Protein AF-A0A8S2YHB7-F1 (afdb_monomer)

Secondary structure (DSSP, 8-state):
--HHHHHHHHHHHHHHHHTTTTT-S---TTTT----TTPEEEEET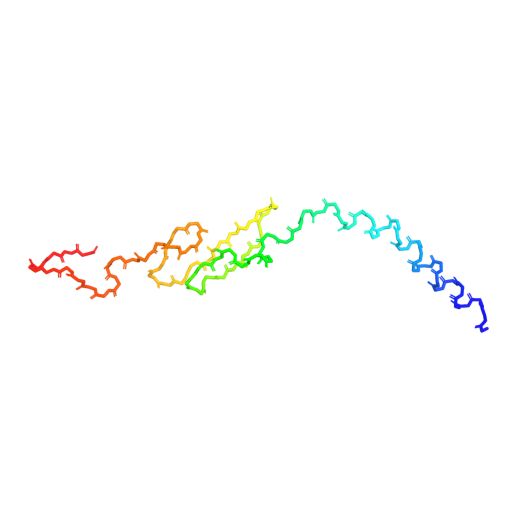TEEEEEPPTTEESTTS-EE-TTTT----TT---

Radius of gyration: 24.09 Å; Cα contacts (8 Å, |Δi|>4): 83; chains: 1; bounding box: 37×32×74 Å

Sequence (78 aa):
MVNDVKIVSILFFAKRLHDLIVILQLGDPCASQPCMNQGSCMRENGSFLCACPPGYSGSRCEIQDPCQNNPCMNGATC

Nearest PDB structures (foldseek):
  4z6a-assembly1_L  TM=9.128E-01  e=2.210E-04  Homo sapiens
  2b7d-assembly1_L  TM=9.072E-01  e=2.370E-04  Homo sapiens
  2puq-assembly1_L  TM=9.128E-01  e=2.541E-04  Homo sapiens
  4cud-assembly1_A  TM=7.585E-01  e=1.102E-04  Homo sapiens
  4d0f-assembly1_A-2  TM=7.625E-01  e=1.673E-04  Homo sapiens

Solvent-accessible surface area (backbone atoms only — not comparable to full-atom values): 4777 Å² total; per-residue (Å²): 129,69,64,60,58,51,50,50,49,47,50,60,56,57,39,55,63,57,57,59,62,67,62,76,67,68,76,67,58,51,76,77,59,67,33,33,84,83,20,47,66,41,82,46,99,89,38,61,43,37,52,46,45,93,53,36,35,65,82,31,19,74,40,67,45,78,54,71,78,63,73,61,62,96,85,51,83,126

Organism: NCBI:txid392030

Structure (mmCIF, N/CA/C/O backbone):
data_AF-A0A8S2YHB7-F1
#
_entry.id   AF-A0A8S2YHB7-F1
#
loop_
_atom_site.group_PDB
_atom_site.id
_atom_site.type_symbol
_atom_site.label_atom_id
_atom_site.label_alt_id
_atom_site.label_comp_id
_atom_site.label_asym_id
_atom_site.label_entity_id
_atom_site.label_seq_id
_atom_site.pdbx_PDB_ins_code
_atom_site.Cartn_x
_atom_site.Cartn_y
_atom_site.Cartn_z
_atom_site.occupancy
_atom_site.B_iso_or_equiv
_atom_site.auth_seq_id
_atom_site.auth_comp_id
_atom_site.auth_asym_id
_atom_site.auth_atom_id
_atom_site.pdbx_PDB_model_num
ATOM 1 N N . MET A 1 1 ? 16.877 -28.459 -44.845 1.00 48.91 1 MET A N 1
ATOM 2 C CA . MET A 1 1 ? 17.132 -28.664 -43.399 1.00 48.91 1 MET A CA 1
ATOM 3 C C . MET A 1 1 ? 18.125 -27.669 -42.779 1.00 48.91 1 MET A C 1
ATOM 5 O O . MET A 1 1 ? 18.182 -27.601 -41.564 1.00 48.91 1 MET A O 1
ATOM 9 N N . VAL A 1 2 ? 18.905 -26.891 -43.554 1.00 44.78 2 VAL A N 1
ATOM 10 C CA . VAL A 1 2 ? 19.856 -25.890 -42.999 1.00 44.78 2 VAL A CA 1
ATOM 11 C C . VAL A 1 2 ? 19.353 -24.439 -43.156 1.00 44.78 2 VAL A C 1
ATOM 13 O O . VAL A 1 2 ? 19.835 -23.537 -42.477 1.00 44.78 2 VAL A O 1
ATOM 16 N N . ASN A 1 3 ? 18.332 -24.211 -43.996 1.00 47.09 3 ASN A N 1
ATOM 17 C CA . ASN A 1 3 ? 17.729 -22.887 -44.207 1.00 47.09 3 ASN A CA 1
ATOM 18 C C . ASN A 1 3 ? 16.645 -22.530 -4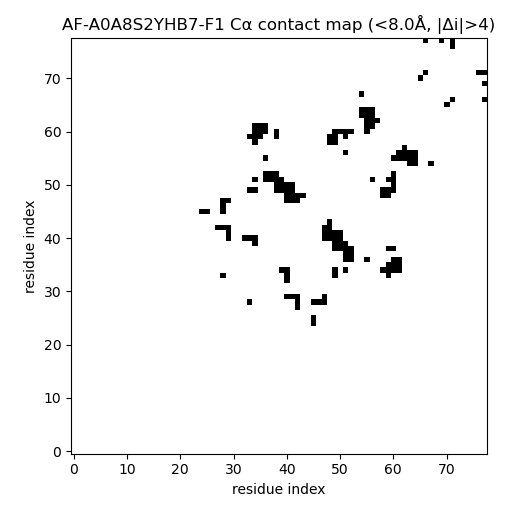3.177 1.00 47.09 3 ASN A C 1
ATOM 20 O O . ASN A 1 3 ? 16.497 -21.353 -42.874 1.00 47.09 3 ASN A O 1
ATOM 24 N N . ASP A 1 4 ? 15.965 -23.508 -42.572 1.00 54.53 4 ASP A N 1
ATOM 25 C CA . ASP A 1 4 ? 15.039 -23.262 -41.457 1.00 54.53 4 ASP A CA 1
ATOM 26 C C . ASP A 1 4 ? 15.773 -22.815 -40.192 1.00 54.53 4 ASP A C 1
ATOM 28 O O . ASP A 1 4 ? 15.360 -21.865 -39.543 1.00 54.53 4 ASP A O 1
ATOM 32 N N . VAL A 1 5 ? 16.920 -23.426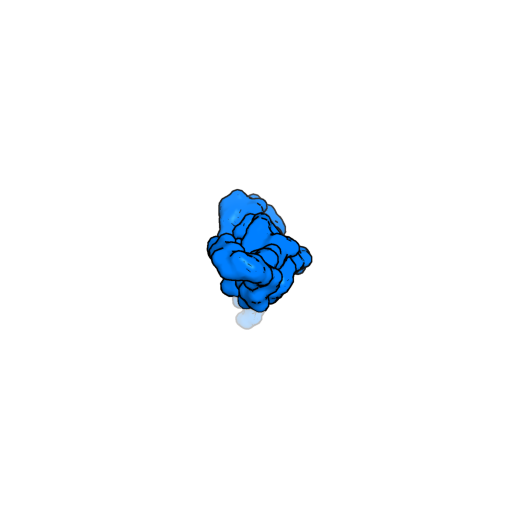 -39.872 1.00 51.28 5 VAL A N 1
ATOM 33 C CA . VAL A 1 5 ? 17.694 -23.079 -38.667 1.00 51.28 5 VAL A CA 1
ATOM 34 C C . VAL A 1 5 ? 18.254 -21.658 -38.763 1.00 51.28 5 VAL A C 1
ATOM 36 O O . VAL A 1 5 ? 18.203 -20.915 -37.789 1.00 51.28 5 VAL A O 1
ATOM 39 N N . LYS A 1 6 ? 18.714 -21.234 -39.949 1.00 54.03 6 LYS A N 1
ATOM 40 C CA . LYS A 1 6 ? 19.198 -19.862 -40.175 1.00 54.03 6 LYS A CA 1
ATOM 41 C C . LYS A 1 6 ? 18.066 -18.837 -40.130 1.00 54.03 6 LYS A C 1
ATOM 43 O O . LYS A 1 6 ? 18.255 -17.792 -39.523 1.00 54.03 6 LYS A O 1
ATOM 48 N N . ILE A 1 7 ? 16.901 -19.131 -40.714 1.00 55.62 7 ILE A N 1
ATOM 49 C CA . ILE A 1 7 ? 15.718 -18.254 -40.657 1.00 55.62 7 ILE A CA 1
ATOM 50 C C . ILE A 1 7 ? 15.188 -18.147 -39.227 1.00 55.62 7 ILE A C 1
ATOM 52 O O . ILE A 1 7 ? 14.910 -17.041 -38.778 1.00 55.62 7 ILE A O 1
ATOM 56 N N . VAL A 1 8 ? 15.116 -19.255 -38.485 1.00 54.78 8 VAL A N 1
ATOM 57 C CA . VAL A 1 8 ? 14.739 -19.256 -37.066 1.00 54.78 8 VAL A CA 1
ATOM 58 C C . VAL A 1 8 ? 15.746 -18.429 -36.271 1.00 54.78 8 VAL A C 1
ATOM 60 O O . VAL A 1 8 ? 15.333 -17.499 -35.591 1.00 54.78 8 VAL A O 1
ATOM 63 N N . SER A 1 9 ? 17.057 -18.643 -36.427 1.00 55.31 9 SER A N 1
ATOM 64 C CA . SER A 1 9 ? 18.074 -17.795 -35.792 1.00 55.31 9 SER A CA 1
ATOM 65 C C . SER A 1 9 ? 17.933 -16.318 -36.175 1.00 55.31 9 SER A C 1
ATOM 67 O O . SER A 1 9 ? 17.973 -15.477 -35.289 1.00 55.31 9 SER A O 1
ATOM 69 N N . ILE A 1 10 ? 17.703 -15.979 -37.447 1.00 58.53 10 ILE A N 1
ATOM 70 C CA . ILE A 1 10 ? 17.492 -14.596 -37.908 1.00 58.53 10 ILE A CA 1
ATOM 71 C C . ILE A 1 10 ? 16.198 -14.008 -37.342 1.00 58.53 10 ILE A C 1
ATOM 73 O O . ILE A 1 10 ? 16.196 -12.837 -37.006 1.00 58.53 10 ILE A O 1
ATOM 77 N N . LEU A 1 11 ? 15.127 -14.781 -37.165 1.00 56.06 11 LEU A N 1
ATOM 78 C CA . LEU A 1 11 ? 13.906 -14.339 -36.485 1.00 56.06 11 LEU A CA 1
ATOM 79 C C . LEU A 1 11 ? 14.127 -14.177 -34.976 1.00 56.06 11 LEU A C 1
ATOM 81 O O . LEU A 1 11 ? 13.580 -13.248 -34.401 1.00 56.06 11 LEU A O 1
ATOM 85 N N . PHE A 1 12 ? 14.967 -15.002 -34.341 1.00 55.44 12 PHE A N 1
ATOM 86 C CA . PHE A 1 12 ? 15.447 -14.808 -32.965 1.00 55.44 12 PHE A CA 1
ATOM 87 C C . PHE A 1 12 ? 16.360 -13.567 -32.842 1.00 55.44 12 PHE A C 1
ATOM 89 O O . PHE A 1 12 ? 16.308 -12.874 -31.830 1.00 55.44 12 PHE A O 1
ATOM 96 N N . PHE A 1 13 ? 17.163 -13.245 -33.865 1.00 54.94 13 PHE A N 1
ATOM 97 C CA . PHE A 1 13 ? 18.032 -12.058 -33.916 1.00 54.94 13 PHE A CA 1
ATOM 98 C C . PHE A 1 13 ? 17.283 -10.776 -34.330 1.00 54.94 13 PHE A C 1
ATOM 100 O O . PHE A 1 13 ? 17.557 -9.720 -33.780 1.00 54.94 13 PHE A O 1
ATOM 107 N N . ALA A 1 14 ? 16.300 -10.847 -35.229 1.00 52.50 14 ALA A N 1
ATOM 108 C CA . ALA A 1 14 ? 15.410 -9.748 -35.622 1.00 52.50 14 ALA A CA 1
ATOM 109 C C . ALA A 1 14 ? 14.319 -9.503 -34.570 1.00 52.50 14 ALA A C 1
ATOM 111 O O . ALA A 1 14 ? 13.845 -8.375 -34.411 1.00 52.50 14 ALA A O 1
ATOM 112 N N . LYS A 1 15 ? 13.988 -10.527 -33.770 1.00 55.41 15 LYS A N 1
ATOM 113 C CA . LYS A 1 15 ? 13.314 -10.338 -32.486 1.00 55.41 15 LYS A CA 1
ATOM 114 C C . LYS A 1 15 ? 14.146 -9.490 -31.530 1.00 55.41 15 LYS A C 1
ATOM 116 O O . LYS A 1 15 ? 13.539 -8.756 -30.779 1.00 55.41 15 LYS A O 1
ATOM 121 N N . ARG A 1 16 ? 15.478 -9.384 -31.647 1.00 59.53 16 ARG A N 1
ATOM 122 C CA . ARG A 1 16 ? 16.268 -8.478 -30.785 1.00 59.53 16 ARG A CA 1
ATOM 123 C C . ARG A 1 16 ? 16.119 -6.977 -31.062 1.00 59.53 16 ARG A C 1
ATOM 125 O O . ARG A 1 16 ? 16.674 -6.204 -30.292 1.00 59.53 16 ARG A O 1
ATOM 132 N N . LEU A 1 17 ? 15.385 -6.542 -32.093 1.00 50.47 17 LEU A N 1
ATOM 133 C CA . LEU A 1 17 ? 15.042 -5.118 -32.279 1.00 50.47 17 LEU A CA 1
ATOM 134 C C . LEU A 1 17 ? 13.588 -4.799 -31.880 1.00 50.47 17 LEU A C 1
ATOM 136 O O . LEU A 1 17 ? 13.299 -3.667 -31.508 1.00 50.47 17 LEU A O 1
ATOM 140 N N . HIS A 1 18 ? 12.699 -5.801 -31.855 1.00 56.06 18 HIS A N 1
ATOM 141 C CA . HIS A 1 18 ? 11.371 -5.686 -31.234 1.00 56.06 18 HIS A CA 1
ATOM 142 C C . HIS A 1 18 ? 11.414 -5.969 -29.721 1.00 56.06 18 HIS A C 1
ATOM 144 O O . HIS A 1 18 ? 10.734 -5.297 -28.954 1.00 56.06 18 HIS A O 1
ATOM 150 N N . ASP A 1 19 ? 12.288 -6.868 -29.266 1.00 60.66 19 ASP A N 1
ATOM 151 C CA . ASP A 1 19 ? 12.558 -7.140 -27.849 1.00 60.66 19 AS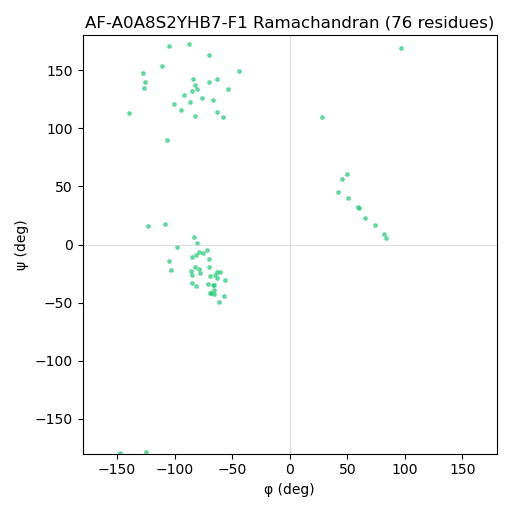P A CA 1
ATOM 152 C C . ASP A 1 19 ? 13.303 -5.972 -27.178 1.00 60.66 19 ASP A C 1
ATOM 154 O O . ASP A 1 19 ? 13.265 -5.839 -25.960 1.00 60.66 19 ASP A O 1
ATOM 158 N N . LEU A 1 20 ? 13.943 -5.085 -27.953 1.00 48.38 20 LEU A N 1
ATOM 159 C CA . LEU A 1 20 ? 14.572 -3.863 -27.434 1.00 48.38 20 LEU A CA 1
ATOM 160 C C . LEU A 1 20 ? 13.552 -2.741 -27.169 1.00 48.38 20 LEU A C 1
ATOM 162 O O . LEU A 1 20 ? 13.812 -1.856 -26.359 1.00 48.38 20 LEU A O 1
ATOM 166 N N . ILE A 1 21 ? 12.369 -2.798 -27.793 1.00 57.38 21 ILE A N 1
ATOM 167 C CA . ILE A 1 21 ? 11.253 -1.879 -27.512 1.00 57.38 21 ILE A CA 1
ATOM 168 C C . ILE A 1 21 ? 10.400 -2.390 -26.332 1.00 57.38 21 ILE A C 1
ATOM 170 O O . ILE A 1 21 ? 9.792 -1.588 -25.627 1.00 57.38 21 ILE A O 1
ATOM 174 N N . VAL A 1 22 ? 10.422 -3.695 -26.025 1.00 55.25 22 VAL A N 1
ATOM 175 C CA . VAL A 1 22 ? 9.712 -4.286 -24.865 1.00 55.25 22 VAL A CA 1
ATOM 176 C C . VAL A 1 22 ? 10.451 -4.078 -23.527 1.00 55.25 22 VAL A C 1
ATOM 178 O O . VAL A 1 22 ? 9.902 -4.360 -22.470 1.00 55.25 22 VAL A O 1
ATOM 181 N N . ILE A 1 23 ? 11.671 -3.531 -23.522 1.00 55.50 23 ILE A N 1
ATOM 182 C CA . ILE A 1 23 ? 12.435 -3.253 -22.284 1.00 55.50 23 ILE A CA 1
ATOM 183 C C . ILE A 1 23 ? 12.300 -1.780 -21.837 1.00 55.50 23 ILE A C 1
ATOM 185 O O . ILE A 1 23 ? 12.778 -1.394 -20.774 1.00 55.50 23 ILE A O 1
ATOM 189 N N . LEU A 1 24 ? 11.585 -0.938 -22.593 1.00 57.59 24 LEU A N 1
ATOM 190 C CA . LEU A 1 24 ? 11.375 0.477 -22.244 1.00 57.59 24 LEU A CA 1
ATOM 191 C C . LEU A 1 24 ? 10.230 0.726 -21.245 1.00 57.59 24 LEU A C 1
ATOM 193 O O . LEU A 1 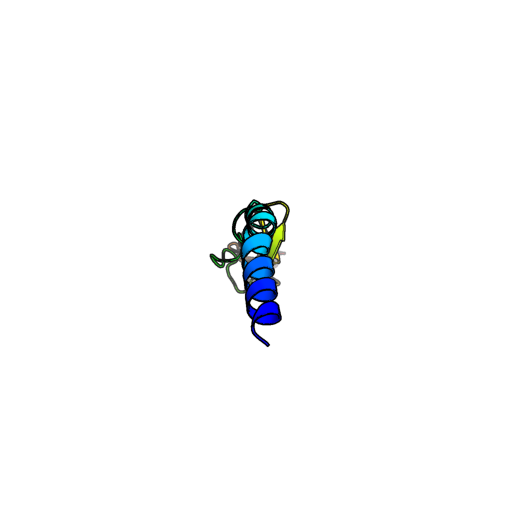24 ? 9.933 1.878 -20.936 1.00 57.59 24 LEU A O 1
ATOM 197 N N . GLN A 1 25 ? 9.619 -0.321 -20.683 1.00 58.41 25 GLN A N 1
ATOM 198 C CA . GLN A 1 25 ? 8.761 -0.191 -19.504 1.00 58.41 25 GLN A CA 1
ATOM 199 C C . GLN A 1 25 ? 9.476 -0.749 -18.272 1.00 58.41 25 GLN A C 1
ATOM 201 O O . GLN A 1 25 ? 9.412 -1.937 -17.981 1.00 58.41 25 GLN A O 1
ATOM 206 N N . LEU A 1 26 ? 10.208 0.162 -17.618 1.00 64.31 26 LEU A N 1
ATOM 207 C CA . LEU A 1 26 ? 10.331 0.349 -16.166 1.00 64.31 26 LEU A CA 1
ATOM 208 C C . LEU A 1 26 ? 10.126 -0.928 -15.330 1.00 64.31 26 LEU A C 1
ATOM 210 O O . LEU A 1 26 ? 9.011 -1.431 -15.222 1.00 64.31 26 LEU A O 1
ATOM 214 N N . GLY A 1 27 ? 11.221 -1.420 -14.737 1.00 77.88 27 GLY A N 1
ATOM 215 C CA . GLY A 1 27 ? 11.282 -2.669 -13.972 1.00 77.88 27 GLY A CA 1
ATOM 216 C C . GLY A 1 27 ? 10.122 -2.881 -12.998 1.00 77.88 27 GLY A C 1
ATOM 217 O O . GLY A 1 27 ? 9.562 -1.928 -12.467 1.00 77.88 27 GLY A O 1
ATOM 218 N N . ASP A 1 28 ? 9.771 -4.151 -12.772 1.00 86.56 28 ASP A N 1
ATOM 219 C CA . ASP A 1 28 ? 8.611 -4.526 -11.968 1.00 86.56 28 ASP A CA 1
ATOM 220 C C . ASP A 1 28 ? 8.696 -3.951 -10.541 1.00 86.56 28 ASP A C 1
ATOM 222 O O . ASP A 1 28 ? 9.505 -4.431 -9.741 1.00 86.56 28 ASP A O 1
ATOM 226 N N . PRO A 1 29 ? 7.857 -2.963 -10.179 1.00 88.38 29 PRO A N 1
ATOM 227 C CA . PRO A 1 29 ? 7.930 -2.325 -8.870 1.00 88.38 29 PRO A CA 1
ATOM 228 C C . PRO A 1 29 ? 7.482 -3.269 -7.741 1.00 88.38 29 PRO A C 1
ATOM 230 O O . PRO A 1 29 ? 7.760 -3.001 -6.575 1.0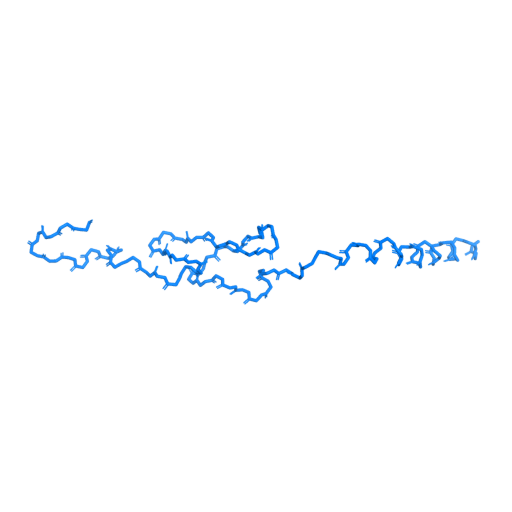0 88.38 29 PRO A O 1
ATOM 233 N N . CYS A 1 30 ? 6.864 -4.409 -8.075 1.00 93.19 30 CYS A N 1
ATOM 234 C CA . CYS A 1 30 ? 6.541 -5.469 -7.125 1.00 93.19 30 CYS A CA 1
ATOM 235 C C . CYS A 1 30 ? 7.689 -6.459 -6.870 1.00 93.19 30 CYS A C 1
ATOM 237 O O . CYS A 1 30 ? 7.603 -7.243 -5.924 1.00 93.19 30 CYS A O 1
ATOM 239 N N . ALA A 1 31 ? 8.775 -6.431 -7.654 1.00 91.94 31 ALA A N 1
ATOM 240 C CA . ALA A 1 31 ? 9.875 -7.393 -7.523 1.00 91.94 31 ALA A CA 1
ATOM 241 C C . ALA A 1 31 ? 10.594 -7.313 -6.165 1.00 91.94 31 ALA A C 1
ATOM 243 O O . ALA A 1 31 ? 11.101 -8.317 -5.672 1.00 91.94 31 ALA A O 1
ATOM 244 N N . SER A 1 32 ? 10.609 -6.134 -5.539 1.00 92.88 32 SER A N 1
ATOM 245 C CA . SER A 1 32 ? 11.177 -5.915 -4.204 1.00 92.88 32 SER A CA 1
ATOM 246 C C . SER A 1 32 ? 10.250 -6.338 -3.060 1.00 92.88 32 SER A C 1
ATOM 248 O O . SER A 1 32 ? 10.621 -6.166 -1.902 1.00 92.88 32 SER A O 1
ATOM 250 N N . GLN A 1 33 ? 9.060 -6.869 -3.368 1.00 94.88 33 GLN A N 1
ATOM 251 C CA . GLN A 1 33 ? 8.020 -7.214 -2.394 1.00 94.88 33 GLN A CA 1
ATOM 252 C C . GLN A 1 33 ? 7.731 -6.052 -1.422 1.00 94.88 33 GLN A C 1
ATOM 254 O O . GLN A 1 33 ? 7.919 -6.174 -0.211 1.00 94.88 33 GLN A O 1
ATOM 259 N N . PRO A 1 34 ? 7.294 -4.885 -1.934 1.00 95.88 34 PRO A N 1
ATOM 260 C CA . PRO A 1 34 ? 7.171 -3.687 -1.113 1.00 95.88 34 PRO A CA 1
ATOM 261 C C . PRO A 1 34 ? 6.047 -3.779 -0.071 1.00 95.88 34 PRO A C 1
ATOM 263 O O . PRO A 1 34 ? 6.156 -3.122 0.965 1.00 95.88 34 PRO A O 1
ATOM 266 N N . CYS A 1 35 ? 4.999 -4.568 -0.317 1.00 98.12 35 CYS A N 1
ATOM 267 C CA . CYS A 1 35 ? 3.839 -4.688 0.566 1.00 98.12 35 CYS A CA 1
ATOM 268 C C . CYS A 1 35 ? 4.144 -5.551 1.797 1.00 98.12 35 CYS A C 1
ATOM 270 O O . CYS A 1 35 ? 4.582 -6.694 1.683 1.00 98.12 35 CYS A O 1
ATOM 272 N N . MET A 1 36 ? 3.886 -5.003 2.980 1.00 97.69 36 MET A N 1
ATOM 273 C CA . MET A 1 36 ? 4.020 -5.669 4.271 1.00 97.69 36 MET A CA 1
ATOM 274 C C . MET A 1 36 ? 2.744 -6.427 4.647 1.00 97.69 36 MET A C 1
ATOM 276 O O . MET A 1 36 ? 1.722 -6.334 3.968 1.00 97.69 36 MET A O 1
ATOM 280 N N . ASN A 1 37 ? 2.817 -7.190 5.742 1.00 97.00 37 ASN A N 1
ATOM 281 C CA . ASN A 1 37 ? 1.664 -7.833 6.381 1.00 97.00 37 ASN A CA 1
ATOM 282 C C . ASN A 1 37 ? 0.781 -8.639 5.415 1.00 97.00 37 ASN A C 1
ATOM 284 O O . ASN A 1 37 ? -0.435 -8.621 5.529 1.00 97.00 37 ASN A O 1
ATOM 288 N N . GLN A 1 38 ? 1.402 -9.355 4.468 1.00 96.69 38 GLN A N 1
ATOM 289 C CA . GLN A 1 38 ? 0.718 -10.187 3.464 1.00 96.69 38 GLN A CA 1
ATOM 290 C C . GLN A 1 38 ? -0.157 -9.385 2.475 1.00 96.69 38 GLN A C 1
ATOM 292 O O . GLN A 1 38 ? -1.060 -9.939 1.850 1.00 96.69 38 GLN A O 1
ATOM 297 N N . GLY A 1 39 ? 0.121 -8.088 2.296 1.00 97.25 39 GLY A N 1
ATOM 298 C CA . GLY A 1 39 ? -0.504 -7.267 1.260 1.00 97.25 39 GLY A CA 1
ATOM 299 C C . GLY A 1 39 ? -0.174 -7.746 -0.155 1.00 97.25 39 GLY A C 1
ATOM 300 O O . GLY A 1 39 ? 0.947 -8.167 -0.446 1.00 97.25 39 GLY A O 1
ATOM 301 N N . SER A 1 40 ? -1.156 -7.660 -1.054 1.00 97.75 40 SER A N 1
ATOM 302 C CA . SER A 1 40 ? -0.990 -8.036 -2.463 1.00 97.75 40 SER A CA 1
ATOM 303 C C . SER A 1 40 ? -0.460 -6.857 -3.274 1.00 97.75 40 SER A C 1
ATOM 305 O O . SER A 1 40 ? -1.086 -5.800 -3.313 1.00 97.75 40 SER A O 1
ATOM 307 N N . CYS A 1 41 ? 0.685 -7.036 -3.932 1.00 96.81 41 CYS A N 1
ATOM 308 C CA . CYS A 1 41 ? 1.282 -6.003 -4.775 1.00 96.81 41 CYS A CA 1
ATOM 309 C C . CYS A 1 41 ? 0.694 -6.022 -6.188 1.00 96.81 41 CYS A C 1
ATOM 311 O O . CYS A 1 41 ? 0.631 -7.074 -6.827 1.00 96.81 41 CYS A O 1
ATOM 313 N N . MET A 1 42 ? 0.307 -4.851 -6.688 1.00 95.31 42 MET A N 1
ATOM 314 C CA . MET A 1 42 ? -0.202 -4.638 -8.041 1.00 95.31 42 MET A CA 1
ATOM 315 C C . MET A 1 42 ? 0.608 -3.541 -8.726 1.00 95.31 42 MET A C 1
ATOM 317 O O . MET A 1 42 ? 0.959 -2.537 -8.112 1.00 95.31 42 MET A O 1
ATOM 321 N N . ARG A 1 43 ? 0.909 -3.719 -10.013 1.00 89.75 43 ARG A N 1
ATOM 322 C CA . ARG A 1 43 ? 1.586 -2.693 -10.813 1.00 89.75 43 ARG A CA 1
ATOM 323 C C . ARG A 1 43 ? 0.579 -1.645 -11.275 1.00 89.75 43 ARG A C 1
ATOM 325 O O . ARG A 1 43 ? -0.454 -2.001 -11.835 1.00 89.75 43 ARG A O 1
ATOM 332 N N . GLU A 1 44 ? 0.928 -0.374 -11.129 1.00 89.19 44 GLU A N 1
ATOM 333 C CA . GLU A 1 44 ? 0.096 0.762 -11.525 1.00 89.19 44 GLU A CA 1
ATOM 334 C C . GLU A 1 44 ? 0.966 1.858 -12.156 1.00 89.19 44 GLU A C 1
ATOM 336 O O . GLU A 1 44 ? 1.799 2.448 -11.479 1.00 89.19 44 GLU A O 1
ATOM 341 N N . ASN A 1 45 ? 0.809 2.124 -13.460 1.00 83.69 45 ASN A N 1
ATOM 342 C CA . ASN A 1 45 ? 1.443 3.244 -14.184 1.00 83.69 45 ASN A CA 1
ATOM 343 C C . ASN A 1 45 ? 2.932 3.521 -13.851 1.00 83.69 45 ASN A C 1
ATOM 345 O O . ASN A 1 45 ? 3.336 4.666 -13.670 1.00 83.69 45 ASN A O 1
ATOM 349 N N . GLY A 1 46 ? 3.768 2.478 -13.782 1.00 80.06 46 GLY A N 1
ATOM 350 C CA . GLY A 1 46 ? 5.202 2.616 -13.471 1.00 80.06 46 GLY A CA 1
ATOM 351 C C . GLY A 1 46 ? 5.538 2.695 -11.974 1.00 80.06 46 GLY A C 1
ATOM 352 O O . GLY A 1 46 ? 6.699 2.872 -11.619 1.00 80.06 46 GLY A O 1
ATOM 353 N N . SER A 1 47 ? 4.542 2.521 -11.108 1.00 88.12 47 SER A N 1
ATOM 354 C CA . SER A 1 47 ? 4.645 2.382 -9.655 1.00 88.12 47 SER A CA 1
ATOM 355 C C . SER A 1 47 ? 3.967 1.084 -9.185 1.00 88.12 47 SER A C 1
ATOM 357 O O . SER A 1 47 ? 3.477 0.283 -9.990 1.00 88.12 47 SER A O 1
ATOM 359 N N . PHE A 1 48 ? 3.959 0.854 -7.873 1.00 92.25 48 PHE A N 1
ATOM 360 C CA . PHE A 1 48 ? 3.204 -0.215 -7.226 1.00 92.25 48 PHE A CA 1
ATOM 361 C C . PHE A 1 48 ? 2.052 0.347 -6.385 1.00 92.25 48 PHE A C 1
ATOM 363 O O . PHE A 1 48 ? 2.133 1.454 -5.854 1.00 92.25 48 PHE A O 1
ATOM 370 N N . LEU A 1 49 ? 1.022 -0.475 -6.215 1.00 96.31 49 LEU A N 1
ATOM 371 C CA . LEU A 1 49 ? -0.082 -0.296 -5.284 1.00 96.31 49 LEU A CA 1
ATOM 372 C C . LEU A 1 49 ? -0.201 -1.562 -4.428 1.00 96.31 49 LEU A C 1
ATOM 3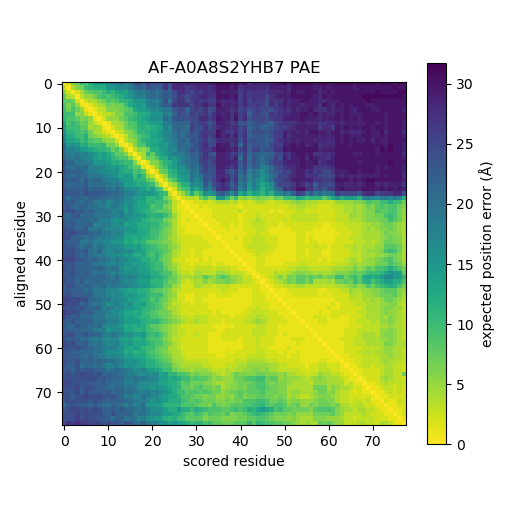74 O O . LEU A 1 49 ? -0.149 -2.676 -4.953 1.00 96.31 49 LEU A O 1
ATOM 378 N N . CYS A 1 50 ? -0.371 -1.404 -3.117 1.00 98.12 50 CYS A N 1
ATOM 379 C CA . CYS A 1 50 ? -0.603 -2.520 -2.205 1.00 98.12 50 CYS A CA 1
ATOM 380 C C . CYS A 1 50 ? -2.090 -2.631 -1.856 1.00 98.12 50 CYS A C 1
ATOM 382 O O . CYS A 1 50 ? -2.669 -1.710 -1.285 1.00 98.12 50 CYS A O 1
ATOM 384 N N . ALA A 1 51 ? -2.702 -3.777 -2.153 1.00 98.00 51 ALA A N 1
ATOM 385 C CA . ALA A 1 51 ? -3.993 -4.150 -1.587 1.00 98.00 51 ALA A CA 1
ATOM 386 C C . ALA A 1 51 ? -3.771 -4.759 -0.198 1.00 98.00 51 ALA A C 1
ATOM 388 O O . ALA A 1 51 ? -3.208 -5.851 -0.070 1.00 98.00 51 ALA A O 1
ATOM 389 N N . CYS A 1 52 ? -4.192 -4.032 0.835 1.00 98.38 52 CYS A N 1
ATOM 390 C CA . CYS A 1 52 ? -3.980 -4.433 2.218 1.00 98.38 52 CYS A CA 1
ATOM 391 C C . CYS A 1 52 ? -5.051 -5.411 2.714 1.00 98.38 52 CYS A C 1
ATOM 393 O O . CYS A 1 52 ? -6.227 -5.258 2.374 1.00 98.38 52 CYS A O 1
ATOM 395 N N . PRO A 1 53 ? -4.665 -6.407 3.530 1.00 96.88 53 PRO A N 1
ATOM 396 C CA . PRO A 1 53 ? -5.628 -7.270 4.190 1.00 96.88 53 PRO A CA 1
ATOM 397 C C . PRO A 1 53 ? -6.403 -6.509 5.279 1.00 96.88 53 PRO A C 1
ATOM 399 O O . PRO A 1 53 ? -5.962 -5.446 5.728 1.00 96.88 53 PRO A O 1
ATOM 402 N N . PRO A 1 54 ? -7.548 -7.049 5.738 1.00 94.31 54 PRO A N 1
ATOM 403 C CA . PRO A 1 54 ? -8.334 -6.440 6.806 1.00 94.31 54 PRO A CA 1
ATOM 404 C C . PRO A 1 54 ? -7.498 -6.163 8.061 1.00 94.31 54 PRO A C 1
ATOM 406 O O . PRO A 1 54 ? -6.752 -7.026 8.524 1.00 94.31 54 PRO A O 1
ATOM 409 N N . GLY A 1 55 ? -7.651 -4.964 8.624 1.00 94.75 55 GLY A N 1
ATOM 410 C CA . GLY A 1 55 ? -6.889 -4.515 9.791 1.00 94.75 55 GLY A CA 1
ATOM 411 C C . GLY A 1 55 ? -5.493 -3.973 9.473 1.00 94.75 55 GLY A C 1
ATOM 412 O O . GLY A 1 55 ? -4.733 -3.715 10.401 1.00 94.75 55 GLY A O 1
ATOM 413 N N . TYR A 1 56 ? -5.149 -3.775 8.197 1.00 97.00 56 TYR A N 1
ATOM 414 C CA . TYR A 1 56 ? -3.936 -3.069 7.787 1.00 97.00 56 TYR A CA 1
ATOM 415 C C . TYR A 1 56 ? -4.249 -1.949 6.795 1.00 97.00 56 TYR A C 1
ATOM 417 O O . TYR A 1 56 ? -5.163 -2.044 5.977 1.00 97.00 56 TYR A O 1
ATOM 425 N N . SER A 1 57 ? -3.467 -0.878 6.858 1.00 95.94 57 SER A N 1
ATOM 426 C CA . SER A 1 57 ? -3.566 0.295 5.994 1.00 95.94 57 SER A CA 1
ATOM 427 C C . SER A 1 57 ? -2.184 0.918 5.756 1.00 95.94 57 SER A C 1
ATOM 429 O O . SER A 1 57 ? -1.164 0.408 6.225 1.00 95.94 57 SER A O 1
ATOM 431 N N . GLY A 1 58 ? -2.138 2.012 4.995 1.00 96.69 58 GLY A N 1
ATOM 432 C CA . GLY A 1 58 ? -0.895 2.645 4.556 1.00 96.69 58 GLY A CA 1
ATOM 433 C C . GLY A 1 58 ? -0.480 2.213 3.151 1.00 96.69 58 GLY A C 1
ATOM 434 O O . GLY A 1 58 ? -1.046 1.294 2.560 1.00 96.69 58 GLY A O 1
ATOM 435 N N . SER A 1 59 ? 0.513 2.908 2.599 1.00 96.75 59 SER A N 1
ATOM 436 C CA . SER A 1 59 ? 0.963 2.711 1.210 1.00 96.75 59 SER A CA 1
ATOM 437 C C . SER A 1 59 ? 1.577 1.330 0.963 1.00 96.75 59 SER A C 1
ATOM 439 O O . SER A 1 59 ? 1.549 0.816 -0.156 1.00 96.75 59 SER A O 1
ATOM 441 N N . ARG A 1 60 ? 2.121 0.722 2.018 1.00 97.50 60 ARG A N 1
ATOM 442 C CA . ARG A 1 60 ? 2.774 -0.584 2.021 1.00 97.50 60 ARG A CA 1
ATOM 443 C C . ARG A 1 60 ? 2.113 -1.535 3.016 1.00 97.50 60 ARG A C 1
ATOM 445 O O . ARG A 1 60 ? 2.717 -2.549 3.344 1.00 97.50 60 ARG A O 1
ATOM 452 N N . CYS A 1 61 ? 0.901 -1.246 3.490 1.00 98.06 61 CYS A N 1
ATOM 453 C CA . CYS A 1 61 ? 0.218 -2.025 4.530 1.00 98.06 61 CYS A CA 1
ATOM 454 C C . CYS A 1 61 ? 0.999 -2.101 5.854 1.00 98.06 61 CYS A C 1
ATOM 456 O O . CYS A 1 61 ? 0.962 -3.111 6.555 1.00 98.06 61 CYS A O 1
ATOM 458 N N . GLU A 1 62 ? 1.751 -1.051 6.175 1.00 97.50 62 GLU A N 1
ATOM 459 C CA . GLU A 1 62 ? 2.616 -0.937 7.349 1.00 97.50 62 GLU A CA 1
ATOM 460 C C . GLU A 1 62 ? 1.867 -0.529 8.625 1.00 97.50 62 GLU A C 1
ATOM 462 O O . GLU A 1 62 ? 2.363 -0.749 9.729 1.00 97.50 62 GLU A O 1
ATOM 467 N N . ILE A 1 63 ? 0.675 0.054 8.484 1.00 96.56 63 ILE A N 1
ATOM 468 C CA . ILE A 1 63 ? -0.129 0.549 9.601 1.00 96.56 63 ILE A CA 1
ATOM 469 C C . ILE A 1 63 ? -1.120 -0.539 9.994 1.00 96.56 63 ILE A C 1
ATOM 471 O O . ILE A 1 63 ? -2.007 -0.875 9.215 1.00 96.56 63 ILE A O 1
ATOM 475 N N . GLN A 1 64 ? -0.996 -1.072 11.205 1.00 95.69 64 GLN A N 1
ATOM 476 C CA . GLN A 1 64 ? -2.003 -1.965 11.771 1.00 95.69 64 GLN A CA 1
ATOM 477 C C . GLN A 1 64 ? -3.147 -1.146 12.374 1.00 95.69 64 GLN A C 1
ATOM 479 O O . GLN A 1 64 ? -2.905 -0.149 13.055 1.00 95.69 64 GLN A O 1
ATOM 484 N N . ASP A 1 65 ? -4.382 -1.579 12.137 1.00 93.81 65 ASP A N 1
ATOM 485 C CA . ASP A 1 65 ? -5.569 -1.021 12.769 1.00 93.81 65 ASP A CA 1
ATOM 486 C C . ASP A 1 65 ? -5.489 -1.248 14.289 1.00 93.81 65 ASP A C 1
ATOM 488 O O . ASP A 1 65 ? -5.533 -2.400 14.741 1.00 93.81 65 ASP A O 1
ATOM 492 N N . PRO A 1 66 ? -5.373 -0.181 15.101 1.00 90.06 66 PRO A N 1
ATOM 493 C CA . PRO A 1 66 ? -5.319 -0.327 16.549 1.00 90.06 66 PRO A CA 1
ATOM 494 C C . PRO A 1 66 ? -6.614 -0.929 17.105 1.00 90.06 66 PRO A C 1
ATOM 496 O O . PRO A 1 66 ? -6.593 -1.543 18.167 1.00 90.06 66 PRO A O 1
ATOM 499 N N . CYS A 1 67 ? -7.729 -0.806 16.391 1.00 90.94 67 CYS A N 1
ATOM 500 C CA . CYS A 1 67 ? -9.034 -1.294 16.805 1.00 90.94 67 CYS A CA 1
ATOM 501 C C . CYS A 1 67 ? -9.254 -2.784 16.540 1.00 90.94 67 CYS A C 1
ATOM 503 O O . CYS A 1 67 ? -10.224 -3.343 17.045 1.00 90.94 67 CYS A O 1
ATOM 505 N N . GLN A 1 68 ? -8.356 -3.455 15.808 1.00 87.38 68 GLN A N 1
ATOM 506 C CA . GLN A 1 68 ? -8.584 -4.817 15.309 1.00 87.38 68 GLN A CA 1
ATOM 507 C C . GLN A 1 68 ? -8.915 -5.835 16.419 1.00 87.38 68 GLN A C 1
ATOM 509 O O . GLN A 1 68 ? -9.673 -6.775 16.196 1.00 87.38 68 GLN A O 1
ATOM 514 N N . ASN A 1 69 ? -8.376 -5.627 17.624 1.00 88.00 69 ASN A N 1
ATOM 515 C CA . ASN A 1 69 ? -8.594 -6.488 18.791 1.00 88.00 69 ASN A CA 1
ATOM 516 C C . ASN A 1 69 ? -9.482 -5.849 19.872 1.00 88.00 69 ASN A C 1
ATOM 518 O O . ASN A 1 69 ? -9.454 -6.297 21.016 1.00 88.00 69 ASN A O 1
ATOM 522 N N . ASN A 1 70 ? -10.243 -4.802 19.538 1.00 87.25 70 ASN A N 1
ATOM 523 C CA . ASN A 1 70 ? -11.077 -4.042 20.475 1.00 87.25 70 ASN A CA 1
ATOM 524 C C . ASN A 1 70 ? -10.354 -3.687 21.797 1.00 87.25 70 ASN A C 1
ATOM 526 O O . ASN A 1 70 ? -10.842 -4.033 22.874 1.00 87.25 70 ASN A O 1
ATOM 530 N N . PRO A 1 71 ? -9.191 -3.006 21.762 1.00 89.25 71 PRO A N 1
ATOM 531 C CA . PRO A 1 71 ? -8.450 -2.669 22.981 1.00 89.25 71 PRO A CA 1
ATOM 532 C C . PRO A 1 71 ? -9.082 -1.520 23.782 1.00 89.25 71 PRO A C 1
ATOM 534 O O . PRO A 1 71 ? -8.608 -1.187 24.868 1.00 89.25 71 PRO A O 1
ATOM 537 N N . CYS A 1 72 ? -10.108 -0.863 23.239 1.00 91.88 72 CYS A N 1
ATOM 538 C CA . CYS A 1 72 ? -10.781 0.257 23.878 1.00 91.88 72 CYS A CA 1
ATOM 539 C C . CYS A 1 72 ? -11.522 -0.198 25.138 1.00 91.88 72 CYS A C 1
ATOM 541 O O . CYS A 1 72 ? -12.370 -1.085 25.106 1.00 91.88 72 CYS A O 1
ATOM 543 N N . MET A 1 73 ? -11.209 0.447 26.260 1.00 92.88 73 MET A N 1
ATOM 544 C CA . MET A 1 73 ? -1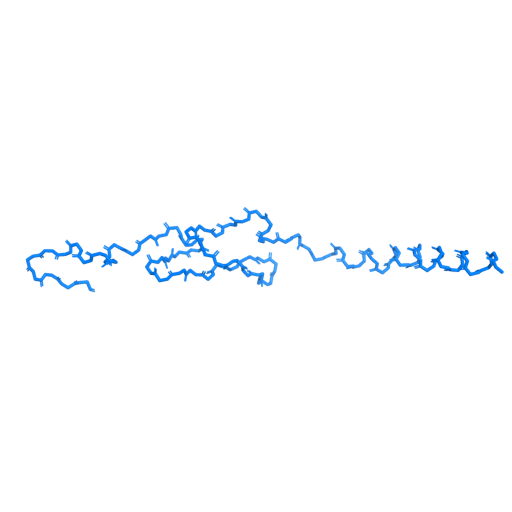1.803 0.157 27.566 1.00 92.88 73 MET A CA 1
ATOM 545 C C . MET A 1 73 ? -12.825 1.233 27.951 1.00 92.88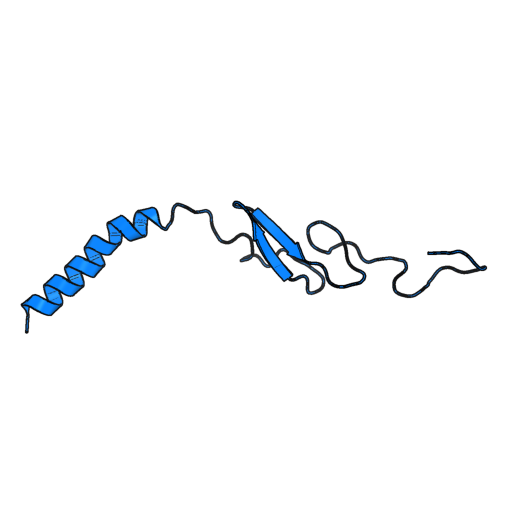 73 MET A C 1
ATOM 547 O O . MET A 1 73 ? -12.916 2.284 27.317 1.00 92.88 73 MET A O 1
ATOM 551 N N . ASN A 1 74 ? -13.576 0.991 29.029 1.00 94.38 74 ASN A N 1
ATOM 552 C CA . ASN A 1 74 ? -14.524 1.951 29.617 1.00 94.38 74 ASN A CA 1
ATOM 553 C C . ASN A 1 74 ? -15.653 2.399 28.669 1.00 94.38 74 ASN A C 1
ATOM 555 O O . ASN A 1 74 ? -16.135 3.523 28.766 1.00 94.38 74 ASN A O 1
ATOM 559 N N . GLY A 1 75 ? -16.077 1.519 27.757 1.00 90.00 75 GLY A N 1
ATOM 560 C CA . GLY A 1 75 ? -17.170 1.804 26.824 1.00 90.00 75 GLY A CA 1
ATOM 561 C C . GLY A 1 75 ? -16.802 2.773 25.698 1.00 90.00 75 GLY A C 1
ATOM 562 O O . GLY A 1 75 ? -17.698 3.332 25.073 1.00 90.00 75 GLY A O 1
ATOM 563 N N . ALA A 1 76 ? -15.509 2.992 25.445 1.00 91.12 76 ALA A N 1
ATOM 564 C CA . ALA A 1 76 ? -15.059 3.759 24.292 1.00 91.12 76 ALA A CA 1
ATOM 565 C C . ALA A 1 76 ? -15.294 2.985 22.984 1.00 91.12 76 ALA A C 1
ATOM 567 O O . ALA A 1 76 ? -15.056 1.778 22.913 1.00 91.12 76 ALA A O 1
ATOM 568 N N . THR A 1 77 ? -15.731 3.705 21.953 1.00 89.62 77 THR A N 1
ATOM 569 C CA . THR A 1 77 ? -15.934 3.177 20.602 1.00 89.62 77 THR A CA 1
ATOM 570 C C . THR A 1 77 ? -14.664 3.365 19.780 1.00 89.62 77 THR A C 1
ATOM 572 O O . THR A 1 77 ? -14.122 4.471 19.725 1.00 89.62 77 THR A O 1
ATOM 575 N N . CYS A 1 78 ? -14.224 2.273 19.160 1.00 86.00 78 CYS A N 1
ATOM 576 C CA . CYS A 1 78 ? -13.481 2.294 17.908 1.00 86.00 78 CYS A CA 1
ATOM 577 C C . CYS A 1 78 ? -14.496 2.454 16.762 1.00 86.00 78 CYS A C 1
ATOM 579 O O . CYS A 1 78 ? -14.302 3.362 15.937 1.00 86.00 78 CYS A O 1
#

InterPro domains:
  IPR000742 EGF-like domain [PF00008] (30-60)
  IPR000742 EGF-like domain [PS00022] (50-61)
  IPR000742 EGF-like domain [PS01186] (50-61)
  IPR000742 EGF-like domain [PS50026] (26-62)
  IPR000742 EGF-like domain [PS50026] (63-78)
  IPR000742 EGF-like domain [SM00181] (29-62)
  IPR001881 EGF-like calcium-binding domain [SM00179] (28-62)

Mean predicted aligned error: 12.69 Å

Foldseek 3Di:
DVVVVVVVVVVVVVVVVVVVVVVPQADDQCPVVQAPPPWDWDDDPNHIATHEDPQFDDRRSPDGNPPPPPPDPPPDDD

pLDDT: mean 80.19, std 18.59, range [44.78, 98.38]